Protein AF-A0A2A5H5W9-F1 (afdb_monomer_lite)

Radius of gyration: 20.82 Å; chains: 1; bounding box: 69×33×61 Å

Structure (mmCIF, N/CA/C/O backbone):
data_AF-A0A2A5H5W9-F1
#
_entry.id   AF-A0A2A5H5W9-F1
#
loop_
_atom_site.group_PDB
_atom_site.id
_atom_site.type_symbol
_atom_site.label_atom_id
_atom_site.label_alt_id
_atom_site.label_comp_id
_atom_site.label_asym_id
_atom_site.label_entity_id
_atom_site.label_seq_id
_atom_site.pdbx_PDB_ins_code
_atom_site.Cartn_x
_atom_site.Cartn_y
_atom_site.Cartn_z
_atom_site.occupancy
_atom_site.B_iso_or_equiv
_atom_site.auth_seq_id
_atom_site.auth_comp_id
_atom_site.auth_asym_id
_atom_site.auth_atom_id
_atom_site.pdbx_PDB_model_num
ATOM 1 N N . MET A 1 1 ? -6.715 -6.681 35.065 1.00 59.81 1 MET A N 1
ATOM 2 C CA . MET A 1 1 ? -7.465 -7.363 33.981 1.00 59.81 1 MET A CA 1
ATOM 3 C C . MET A 1 1 ? -7.696 -6.499 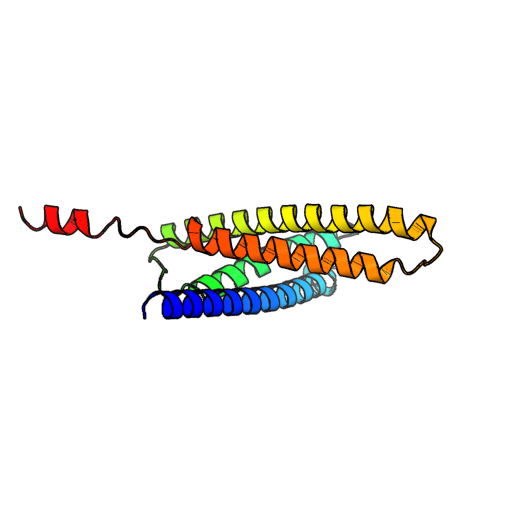32.727 1.00 59.81 1 MET A C 1
ATOM 5 O O . MET A 1 1 ? -7.855 -7.069 31.656 1.00 59.81 1 MET A O 1
ATOM 9 N N . ASN A 1 2 ? -7.649 -5.156 32.804 1.00 70.38 2 ASN A N 1
ATOM 10 C CA . ASN A 1 2 ? -7.947 -4.275 31.655 1.00 70.38 2 ASN A CA 1
ATOM 11 C C . ASN A 1 2 ? -6.811 -4.129 30.621 1.00 70.38 2 ASN A C 1
ATOM 13 O O . ASN A 1 2 ? -7.087 -4.094 29.428 1.00 70.38 2 ASN A O 1
ATOM 17 N N . ILE A 1 3 ? -5.538 -4.125 31.037 1.00 70.06 3 ILE A N 1
ATOM 18 C CA . ILE A 1 3 ? -4.398 -3.882 30.125 1.00 70.06 3 ILE A CA 1
ATOM 19 C C . ILE A 1 3 ? -4.213 -5.017 29.100 1.00 70.06 3 ILE A C 1
ATOM 21 O O . ILE A 1 3 ? -4.008 -4.760 27.919 1.00 70.06 3 ILE A O 1
ATOM 25 N N . ILE A 1 4 ? -4.352 -6.279 29.524 1.00 68.69 4 ILE A N 1
ATOM 26 C CA . ILE A 1 4 ? -4.174 -7.452 28.646 1.00 68.69 4 ILE A CA 1
ATOM 27 C C . ILE A 1 4 ? -5.226 -7.475 27.525 1.00 68.69 4 ILE A C 1
ATOM 29 O O . ILE A 1 4 ? -4.897 -7.772 26.379 1.00 68.69 4 ILE A O 1
ATOM 33 N N . ARG A 1 5 ? -6.478 -7.112 27.836 1.00 71.25 5 ARG A N 1
ATOM 34 C CA . ARG A 1 5 ? -7.571 -7.047 26.851 1.00 71.25 5 ARG A CA 1
ATOM 35 C C . ARG A 1 5 ? -7.351 -5.941 25.820 1.00 71.25 5 ARG A C 1
ATOM 37 O O . ARG A 1 5 ? -7.582 -6.170 24.638 1.00 71.25 5 ARG A O 1
ATOM 44 N N . ILE A 1 6 ? -6.853 -4.782 26.257 1.00 71.00 6 ILE A N 1
ATOM 45 C CA . ILE A 1 6 ? -6.507 -3.670 25.361 1.00 71.00 6 ILE A CA 1
ATOM 46 C C . ILE A 1 6 ? -5.400 -4.106 24.394 1.00 71.00 6 ILE A C 1
ATOM 48 O O . ILE A 1 6 ? -5.572 -4.010 23.185 1.00 71.00 6 ILE A O 1
ATOM 52 N N . ILE A 1 7 ? -4.308 -4.686 24.903 1.00 72.00 7 ILE A N 1
ATOM 53 C CA . ILE A 1 7 ? -3.191 -5.152 24.065 1.00 72.00 7 ILE A CA 1
ATOM 54 C C . ILE A 1 7 ? -3.640 -6.232 23.065 1.00 72.00 7 ILE A C 1
ATOM 56 O O . ILE A 1 7 ? -3.201 -6.220 21.916 1.00 72.00 7 ILE A O 1
ATOM 60 N N . ALA A 1 8 ? -4.504 -7.164 23.476 1.00 70.38 8 ALA A N 1
ATOM 61 C CA . ALA A 1 8 ? -5.026 -8.204 22.589 1.00 70.38 8 ALA A CA 1
ATOM 62 C C . ALA A 1 8 ? -5.870 -7.621 21.439 1.00 70.38 8 ALA A C 1
ATOM 64 O O . ALA A 1 8 ? -5.661 -7.997 20.287 1.00 70.38 8 ALA A O 1
ATOM 65 N N . SER A 1 9 ? -6.746 -6.655 21.739 1.00 80.19 9 SER A N 1
ATOM 66 C CA . SER A 1 9 ? -7.542 -5.931 20.736 1.00 80.19 9 SER A CA 1
ATOM 67 C C . SER A 1 9 ? -6.657 -5.198 19.722 1.00 80.19 9 SER A C 1
ATOM 69 O O . SER A 1 9 ? -6.893 -5.269 18.516 1.00 80.19 9 SER A O 1
ATOM 71 N N . GLU A 1 10 ? -5.602 -4.525 20.183 1.00 85.25 10 GLU A N 1
ATOM 72 C CA . GLU A 1 10 ? -4.705 -3.783 19.288 1.00 85.25 10 GLU A CA 1
ATOM 73 C C . GLU A 1 10 ? -3.890 -4.699 18.369 1.00 85.25 10 GLU A C 1
ATOM 75 O O . GLU A 1 10 ? -3.743 -4.419 17.176 1.00 85.25 10 GLU A O 1
ATOM 80 N N . LYS A 1 11 ? -3.424 -5.842 18.886 1.00 88.94 11 LYS A N 1
ATOM 81 C CA . LYS A 1 11 ? -2.752 -6.867 18.072 1.00 88.94 11 LYS A CA 1
ATOM 82 C C . LYS A 1 11 ? -3.671 -7.425 16.989 1.00 88.94 11 LYS A C 1
ATOM 84 O O . LYS A 1 11 ? -3.241 -7.583 15.850 1.00 88.94 11 LYS A O 1
ATOM 89 N N . GLU A 1 12 ? -4.930 -7.698 17.321 1.00 91.38 12 GLU A N 1
ATOM 90 C CA . GLU A 1 12 ? -5.911 -8.189 16.352 1.00 91.38 12 GLU A CA 1
ATOM 91 C C . GLU A 1 12 ? -6.133 -7.181 15.214 1.00 91.38 12 GLU A C 1
ATOM 93 O O . GLU A 1 12 ? -6.132 -7.555 14.040 1.00 91.38 12 GLU A O 1
ATOM 98 N N . ARG A 1 13 ? -6.252 -5.888 15.539 1.00 91.88 13 ARG A N 1
ATOM 99 C CA . ARG A 1 13 ? -6.395 -4.823 14.532 1.00 91.88 13 ARG A CA 1
ATOM 100 C C . ARG A 1 13 ? -5.163 -4.690 13.654 1.00 91.88 13 ARG A C 1
ATOM 102 O O . ARG A 1 13 ? -5.309 -4.507 12.449 1.00 91.88 13 ARG A O 1
ATOM 109 N N . PHE A 1 14 ? -3.969 -4.812 14.229 1.00 92.69 14 PHE A N 1
ATOM 110 C CA . PHE A 1 14 ? -2.734 -4.816 13.453 1.00 92.69 14 PHE A CA 1
ATOM 111 C C . PHE A 1 14 ? -2.689 -5.991 12.466 1.00 92.69 14 PHE A C 1
ATOM 113 O O . PHE A 1 14 ? -2.367 -5.794 11.297 1.00 92.69 14 PHE A O 1
ATOM 120 N N . LEU A 1 15 ? -3.073 -7.197 12.897 1.00 94.69 15 LEU A N 1
ATOM 121 C CA . LEU A 1 15 ? -3.113 -8.373 12.021 1.00 94.69 15 LEU A CA 1
ATOM 122 C C . LEU A 1 15 ? -4.153 -8.232 10.903 1.00 94.69 15 LEU A C 1
ATOM 124 O O . LEU A 1 15 ? -3.850 -8.547 9.753 1.00 94.69 15 LEU A O 1
ATOM 128 N N . LYS A 1 16 ? -5.348 -7.708 11.205 1.00 94.62 16 LYS A N 1
ATOM 129 C CA . LYS A 1 16 ? -6.367 -7.388 10.190 1.00 94.62 16 LYS A CA 1
ATOM 130 C C . LYS A 1 16 ? -5.852 -6.354 9.193 1.00 94.62 16 LYS A C 1
ATOM 132 O O . LYS A 1 16 ? -5.953 -6.564 7.988 1.00 94.62 16 LYS A O 1
ATOM 137 N N . PHE A 1 17 ? -5.232 -5.282 9.684 1.00 94.88 17 PHE A N 1
ATOM 138 C CA . PHE A 1 17 ? -4.624 -4.254 8.844 1.00 94.88 17 PHE A CA 1
ATOM 139 C C . PHE A 1 17 ? -3.539 -4.828 7.926 1.00 94.88 17 PHE A C 1
ATOM 141 O O . PHE A 1 17 ? -3.533 -4.532 6.733 1.00 94.88 17 PHE A O 1
ATOM 148 N N . ALA A 1 18 ? -2.659 -5.682 8.453 1.00 94.38 18 ALA A N 1
ATOM 149 C CA . ALA A 1 18 ? -1.617 -6.343 7.674 1.00 94.38 18 ALA A CA 1
ATOM 150 C C . ALA A 1 18 ? -2.201 -7.289 6.611 1.00 94.38 18 ALA A C 1
ATOM 152 O O . ALA A 1 18 ? -1.750 -7.270 5.466 1.00 94.38 18 ALA A O 1
ATOM 153 N N . ALA A 1 19 ? -3.234 -8.067 6.952 1.00 96.56 19 ALA A N 1
ATOM 154 C CA . ALA A 1 19 ? -3.927 -8.946 6.011 1.00 96.56 19 ALA A CA 1
ATOM 155 C C . ALA A 1 19 ? -4.605 -8.157 4.878 1.00 96.56 19 ALA A C 1
ATOM 157 O O . ALA A 1 19 ? -4.459 -8.499 3.703 1.00 96.56 19 ALA A O 1
ATOM 158 N N . VAL A 1 20 ? -5.288 -7.059 5.216 1.00 96.88 20 VAL A N 1
ATOM 159 C CA . VAL A 1 20 ? -5.863 -6.137 4.229 1.00 96.88 20 VAL A CA 1
ATOM 160 C C . VAL A 1 20 ? -4.758 -5.534 3.362 1.00 96.88 20 VAL A C 1
ATOM 162 O O . VAL A 1 20 ? -4.868 -5.571 2.141 1.00 96.88 20 VAL A O 1
ATOM 165 N N . GLY A 1 21 ? -3.656 -5.074 3.959 1.00 94.44 21 GLY A N 1
ATOM 166 C CA . GLY A 1 21 ? -2.492 -4.561 3.234 1.00 94.44 21 GLY A CA 1
ATOM 167 C C . GLY A 1 21 ? -1.936 -5.560 2.216 1.00 94.44 21 GLY A C 1
ATOM 168 O O . GLY A 1 21 ? -1.755 -5.200 1.054 1.00 94.44 21 GLY A O 1
ATOM 169 N N . ALA A 1 22 ? -1.757 -6.822 2.616 1.00 94.44 22 ALA A N 1
ATOM 170 C CA . ALA A 1 22 ? -1.309 -7.896 1.729 1.00 94.44 22 ALA A CA 1
ATOM 171 C C . ALA A 1 22 ? -2.291 -8.142 0.570 1.00 94.44 22 ALA A C 1
ATOM 173 O O . ALA A 1 22 ? -1.867 -8.282 -0.579 1.00 94.44 22 ALA A O 1
ATOM 174 N N . SER A 1 23 ? -3.601 -8.124 0.843 1.00 96.75 23 SER A N 1
ATOM 175 C CA . SER A 1 23 ? -4.624 -8.215 -0.209 1.00 96.75 23 SER A CA 1
ATOM 176 C C . SER A 1 23 ? -4.549 -7.034 -1.184 1.00 96.75 23 SER A C 1
ATOM 178 O O . SER A 1 23 ? -4.621 -7.220 -2.399 1.00 96.75 23 SER A O 1
ATOM 180 N N . GLY A 1 24 ? -4.297 -5.828 -0.671 1.00 95.62 24 GLY A N 1
ATOM 181 C CA . GLY A 1 24 ? -4.082 -4.634 -1.475 1.00 95.62 24 GLY A CA 1
ATOM 182 C C . GLY A 1 24 ? -2.860 -4.752 -2.375 1.00 95.62 24 GLY A C 1
ATOM 183 O O . GLY A 1 24 ? -2.938 -4.370 -3.542 1.00 95.62 24 GLY A O 1
ATOM 184 N N . THR A 1 25 ? -1.753 -5.313 -1.884 1.00 94.38 25 THR A N 1
ATOM 185 C CA . THR A 1 25 ? -0.563 -5.582 -2.705 1.00 94.38 25 THR A CA 1
ATOM 186 C C . THR A 1 25 ? -0.875 -6.556 -3.840 1.00 94.38 25 THR A C 1
ATOM 188 O O . THR A 1 25 ? -0.466 -6.307 -4.972 1.00 94.38 25 THR A O 1
ATOM 191 N N . ALA A 1 26 ? -1.647 -7.616 -3.584 1.00 96.75 26 ALA A N 1
ATOM 192 C CA . ALA A 1 26 ? -2.073 -8.543 -4.633 1.00 96.75 26 ALA A CA 1
ATOM 193 C C . ALA A 1 26 ? -2.940 -7.847 -5.700 1.00 96.75 26 ALA A C 1
ATOM 195 O O . ALA A 1 26 ? -2.690 -8.008 -6.895 1.00 96.75 26 ALA A O 1
ATOM 196 N N . ILE A 1 27 ? -3.901 -7.014 -5.279 1.00 97.62 27 ILE A N 1
ATOM 197 C CA . ILE A 1 27 ? -4.720 -6.190 -6.186 1.00 97.62 27 ILE A CA 1
ATOM 198 C C . ILE A 1 27 ? -3.837 -5.240 -7.002 1.00 97.62 27 ILE A C 1
ATOM 200 O O . ILE A 1 27 ? -4.027 -5.112 -8.208 1.00 97.62 27 ILE A O 1
ATOM 204 N N . ASN A 1 28 ? -2.854 -4.598 -6.366 1.00 97.56 28 ASN A N 1
ATOM 205 C CA . ASN A 1 28 ? -1.931 -3.690 -7.037 1.00 97.56 28 ASN A CA 1
ATOM 206 C C . ASN A 1 28 ? -1.163 -4.412 -8.154 1.00 97.56 28 ASN A C 1
ATOM 208 O O . ASN A 1 28 ? -1.220 -3.986 -9.303 1.00 97.56 28 ASN A O 1
ATOM 212 N N . VAL A 1 29 ? -0.527 -5.547 -7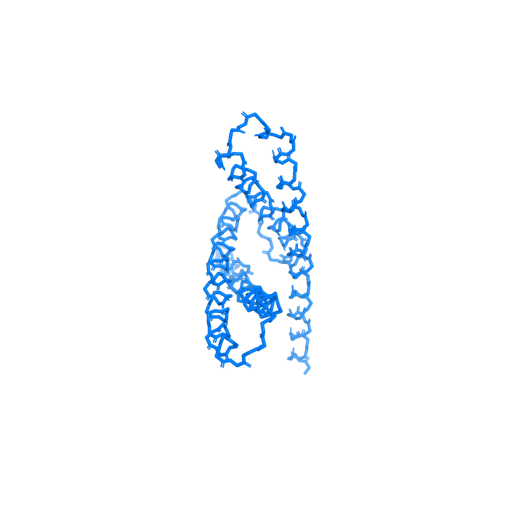.845 1.00 97.38 29 VAL A N 1
ATOM 213 C CA . VAL A 1 29 ? 0.220 -6.345 -8.832 1.00 97.38 29 VAL A CA 1
ATOM 214 C C . VAL A 1 29 ? -0.684 -6.798 -9.980 1.00 97.38 29 VAL A C 1
ATOM 216 O O . VAL A 1 29 ? -0.310 -6.661 -11.146 1.00 97.38 29 VAL A O 1
ATOM 219 N N . ALA A 1 30 ? -1.891 -7.279 -9.672 1.00 97.75 30 ALA A N 1
ATOM 220 C CA . ALA A 1 30 ? -2.855 -7.702 -10.684 1.00 97.75 30 ALA A CA 1
ATOM 221 C C . ALA A 1 30 ? -3.271 -6.547 -11.611 1.00 97.75 30 ALA A C 1
ATOM 223 O O . ALA A 1 30 ? -3.366 -6.731 -12.823 1.00 97.75 30 ALA A O 1
ATOM 224 N N . LEU A 1 31 ? -3.479 -5.347 -11.065 1.00 98.12 31 LEU A N 1
ATOM 225 C CA . LEU A 1 31 ? -3.860 -4.169 -11.846 1.00 98.12 31 LEU A CA 1
ATOM 226 C C . LEU A 1 31 ? -2.705 -3.580 -12.649 1.00 98.12 31 LEU A C 1
ATOM 228 O O . LEU A 1 31 ? -2.947 -3.091 -13.748 1.00 98.12 31 LEU A O 1
ATOM 232 N N . VAL A 1 32 ? -1.466 -3.657 -12.159 1.00 97.94 32 VAL A N 1
ATOM 233 C CA . VAL A 1 32 ? -0.288 -3.303 -12.966 1.00 97.94 32 VAL A CA 1
ATOM 234 C C . VAL A 1 32 ? -0.192 -4.237 -14.168 1.00 97.94 32 VAL A C 1
ATOM 236 O O . VAL A 1 32 ? -0.021 -3.772 -15.295 1.00 97.94 32 VAL A O 1
ATOM 239 N N . TRP A 1 33 ? -0.348 -5.546 -13.948 1.00 97.38 33 TRP A N 1
ATOM 240 C CA . TRP A 1 33 ? -0.357 -6.524 -15.033 1.00 97.38 33 TRP A CA 1
ATOM 241 C C . TRP A 1 33 ? -1.489 -6.247 -16.028 1.00 97.38 33 TRP A C 1
ATOM 243 O O . TRP A 1 33 ? -1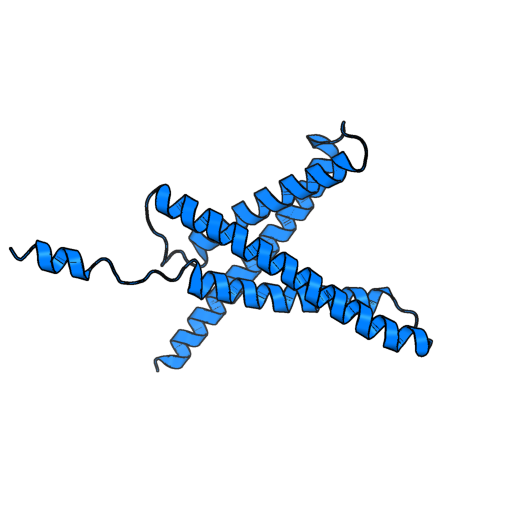.235 -6.150 -17.225 1.00 97.38 33 TRP A O 1
ATOM 253 N N . LEU A 1 34 ? -2.716 -6.039 -15.542 1.00 97.31 34 LEU A N 1
ATOM 254 C CA . LEU A 1 34 ? -3.881 -5.749 -16.381 1.00 97.31 34 LEU A CA 1
ATOM 255 C C . LEU A 1 34 ? -3.731 -4.427 -17.150 1.00 97.31 34 LEU A C 1
ATOM 257 O O . LEU A 1 34 ? -4.121 -4.330 -18.315 1.00 97.31 34 LEU A O 1
ATOM 261 N N . GLY A 1 35 ? -3.157 -3.415 -16.502 1.00 96.81 35 GLY A N 1
ATOM 262 C CA . GLY A 1 35 ? -2.849 -2.120 -17.089 1.00 96.81 35 GLY A CA 1
ATOM 263 C C . GLY A 1 35 ? -1.900 -2.257 -18.271 1.00 96.81 35 GLY A C 1
ATOM 264 O O . GLY A 1 35 ? -2.235 -1.841 -19.379 1.00 96.81 35 GLY A O 1
ATOM 265 N N . ASN A 1 36 ? -0.764 -2.920 -18.057 1.00 95.69 36 ASN A N 1
ATOM 266 C CA . ASN A 1 36 ? 0.247 -3.105 -19.091 1.00 95.69 36 ASN A CA 1
ATOM 267 C C . ASN A 1 36 ? -0.247 -4.027 -20.210 1.00 95.69 36 ASN A C 1
ATOM 269 O O . ASN A 1 36 ? -0.077 -3.708 -21.384 1.00 95.69 36 ASN A O 1
ATOM 273 N N . ALA A 1 37 ? -0.885 -5.145 -19.865 1.00 94.56 37 ALA A N 1
ATOM 274 C CA . ALA A 1 37 ? -1.303 -6.143 -20.842 1.00 94.56 37 ALA A CA 1
ATOM 275 C C . ALA A 1 37 ? -2.515 -5.699 -21.672 1.00 94.56 37 ALA A C 1
ATOM 277 O O . ALA A 1 37 ? -2.616 -6.064 -22.841 1.00 94.56 37 ALA A O 1
ATOM 278 N N . ILE A 1 38 ? -3.446 -4.943 -21.078 1.00 95.50 38 ILE A N 1
ATOM 279 C CA . ILE A 1 38 ? -4.757 -4.692 -21.689 1.00 95.50 38 ILE A CA 1
ATOM 280 C C . ILE A 1 38 ? -5.080 -3.200 -21.729 1.00 95.50 38 ILE A C 1
ATOM 282 O O . ILE A 1 38 ? -5.141 -2.627 -22.818 1.00 95.50 38 ILE A O 1
ATOM 286 N N . LEU A 1 39 ? -5.277 -2.562 -20.571 1.00 94.56 39 LEU A N 1
ATOM 287 C CA . LEU A 1 39 ? -5.932 -1.244 -20.487 1.00 94.56 39 LEU A CA 1
ATOM 288 C C . LEU A 1 39 ? -5.130 -0.124 -21.157 1.00 94.56 39 LEU A C 1
ATOM 290 O O . LEU A 1 39 ? -5.703 0.756 -21.795 1.00 94.56 39 LEU A O 1
ATOM 294 N N . PHE A 1 40 ? -3.808 -0.174 -21.021 1.00 95.88 40 PHE A N 1
ATOM 295 C CA . PHE A 1 40 ? -2.880 0.848 -21.493 1.00 95.88 40 PHE A CA 1
ATOM 296 C C . PHE A 1 40 ? -1.896 0.311 -22.533 1.00 95.88 40 PHE A C 1
ATOM 298 O O . PHE A 1 40 ? -0.942 0.996 -22.875 1.00 95.88 40 PHE A O 1
ATOM 305 N N . SER A 1 41 ? -2.161 -0.874 -23.090 1.00 92.56 41 SER A N 1
ATOM 306 C CA . SER A 1 41 ? -1.330 -1.549 -24.104 1.00 92.56 41 SER A CA 1
ATOM 307 C C . SER A 1 41 ? -1.048 -0.721 -25.366 1.00 92.56 41 SER A C 1
ATOM 309 O O . SER A 1 41 ? -0.116 -1.012 -26.107 1.00 92.56 41 SER A O 1
ATOM 311 N N . ARG A 1 42 ? -1.864 0.308 -25.628 1.00 94.88 42 ARG A N 1
ATOM 312 C CA . ARG A 1 42 ? -1.708 1.232 -26.762 1.00 94.88 42 ARG A CA 1
ATOM 313 C C . ARG A 1 42 ? -0.851 2.457 -26.444 1.00 94.88 42 ARG A C 1
ATOM 315 O O . ARG A 1 42 ? -0.546 3.223 -27.355 1.00 94.88 42 ARG A O 1
ATOM 322 N N . LEU A 1 43 ? -0.525 2.686 -25.175 1.00 93.69 43 LEU A N 1
ATOM 323 C CA . LEU A 1 43 ? 0.412 3.733 -24.785 1.00 93.69 43 LEU A CA 1
ATOM 324 C C . LEU A 1 43 ? 1.839 3.236 -25.044 1.00 93.69 43 LEU A C 1
ATOM 326 O O . LEU A 1 43 ? 2.123 2.055 -24.893 1.00 93.69 43 LEU A O 1
ATOM 330 N N . GLY A 1 44 ? 2.738 4.140 -25.432 1.00 92.31 44 GLY A N 1
ATOM 331 C CA . GLY A 1 44 ? 4.169 3.845 -25.464 1.00 92.31 44 GLY A CA 1
ATOM 332 C C . GLY A 1 44 ? 4.791 3.916 -24.067 1.00 92.31 44 GLY A C 1
ATOM 333 O O . GLY A 1 44 ? 4.247 4.545 -23.154 1.00 92.31 44 GLY A O 1
ATOM 334 N N . GLU A 1 45 ? 5.965 3.312 -23.905 1.00 93.69 45 GLU A N 1
ATOM 335 C CA . GLU A 1 45 ? 6.791 3.499 -22.711 1.00 93.69 45 GLU A CA 1
ATOM 336 C C . GLU A 1 45 ? 7.389 4.922 -22.676 1.00 93.69 45 GLU A C 1
ATOM 338 O O . GLU A 1 45 ? 7.779 5.441 -23.726 1.00 93.69 45 GLU A O 1
ATOM 343 N N . PRO A 1 46 ? 7.472 5.585 -21.501 1.00 93.19 46 PRO A N 1
ATOM 344 C CA . PRO A 1 46 ? 7.163 5.085 -20.153 1.00 93.19 46 PRO A CA 1
ATOM 345 C C . PRO A 1 46 ? 5.697 5.265 -19.707 1.00 93.19 46 PRO A C 1
ATOM 347 O O . PRO A 1 46 ? 5.327 4.882 -18.594 1.00 93.19 46 PRO A O 1
ATOM 350 N N . SER A 1 47 ? 4.857 5.894 -20.533 1.00 95.88 47 SER A N 1
ATOM 351 C CA . SER A 1 47 ? 3.496 6.297 -20.156 1.00 95.88 47 SER A CA 1
ATOM 352 C C . SER A 1 47 ? 2.579 5.112 -19.852 1.00 95.88 47 SER A C 1
ATOM 354 O O . SER A 1 47 ? 1.768 5.200 -18.932 1.00 95.88 47 SER A O 1
ATOM 356 N N . GLN A 1 48 ? 2.728 4.000 -20.578 1.00 94.94 48 GLN A N 1
ATOM 357 C CA . GLN A 1 48 ? 2.010 2.746 -20.325 1.00 94.94 48 GLN A CA 1
ATOM 358 C C . GLN A 1 48 ? 2.230 2.241 -18.895 1.00 94.94 48 GLN A C 1
ATOM 360 O O . GLN A 1 48 ? 1.273 2.078 -18.127 1.00 94.94 48 GLN A O 1
ATOM 365 N N . THR A 1 49 ? 3.492 2.042 -18.517 1.00 95.00 49 THR A N 1
ATOM 366 C CA . THR A 1 49 ? 3.859 1.571 -17.182 1.00 95.00 49 THR A CA 1
ATOM 367 C C . THR A 1 49 ? 3.410 2.556 -16.099 1.00 95.00 49 THR A C 1
ATOM 369 O O . THR A 1 49 ? 2.803 2.150 -15.105 1.00 95.00 49 THR A O 1
ATOM 372 N N . GLN A 1 50 ? 3.623 3.861 -16.294 1.00 97.25 50 GLN A N 1
ATOM 373 C CA . GLN A 1 50 ? 3.211 4.888 -15.328 1.00 97.25 50 GLN A CA 1
ATOM 374 C C . GLN A 1 50 ? 1.693 4.913 -15.100 1.00 97.25 50 GLN A C 1
ATOM 376 O O . GLN A 1 50 ? 1.250 4.951 -13.950 1.00 97.25 50 GLN A O 1
ATOM 381 N N . ALA A 1 51 ? 0.895 4.842 -16.169 1.00 96.88 51 ALA A N 1
ATOM 382 C CA . ALA A 1 51 ? -0.564 4.797 -16.076 1.00 96.88 51 ALA A CA 1
ATOM 383 C C . ALA A 1 51 ? -1.047 3.532 -15.348 1.00 96.88 51 ALA A C 1
ATOM 385 O O . ALA A 1 51 ? -1.927 3.608 -14.485 1.00 96.88 51 ALA A O 1
ATOM 386 N N . SER A 1 52 ? -0.423 2.385 -15.634 1.00 97.00 52 SER A N 1
ATOM 387 C CA . SER A 1 52 ? -0.722 1.106 -14.979 1.00 97.00 52 SER A CA 1
ATOM 388 C C . SER A 1 52 ? -0.462 1.160 -13.473 1.00 97.00 52 SER A C 1
ATOM 390 O O . SER A 1 52 ? -1.332 0.788 -12.683 1.00 97.00 52 SER A O 1
ATOM 392 N N . TYR A 1 53 ? 0.695 1.686 -13.056 1.00 97.44 53 TYR A N 1
ATOM 393 C CA . TYR A 1 53 ? 1.011 1.871 -11.638 1.00 97.44 53 TYR A CA 1
ATOM 394 C C . TYR A 1 53 ? 0.085 2.881 -10.958 1.00 97.44 53 TYR A C 1
ATOM 396 O O . TYR A 1 53 ? -0.381 2.615 -9.851 1.00 97.44 53 TYR A O 1
ATOM 404 N N . ALA A 1 54 ? -0.220 4.010 -11.603 1.00 97.25 54 ALA A N 1
ATOM 405 C CA . ALA A 1 54 ? -1.115 5.019 -11.039 1.00 97.25 54 ALA A CA 1
ATOM 406 C C . ALA A 1 54 ? -2.509 4.437 -10.756 1.00 97.25 54 ALA A C 1
ATOM 408 O O . ALA A 1 54 ? -3.017 4.565 -9.639 1.00 97.25 54 ALA A O 1
ATOM 409 N N . LEU A 1 55 ? -3.092 3.728 -11.730 1.00 97.62 55 LEU A N 1
ATOM 410 C CA . LEU A 1 55 ? -4.379 3.052 -11.563 1.00 97.62 55 LEU A CA 1
ATOM 411 C C . LEU A 1 55 ? -4.320 2.011 -10.439 1.00 97.62 55 LEU A C 1
ATOM 413 O O . LEU A 1 55 ? -5.177 2.000 -9.553 1.00 97.62 55 LEU A O 1
ATOM 417 N N . ALA A 1 56 ? -3.294 1.160 -10.449 1.00 97.75 56 ALA A N 1
ATOM 418 C CA . ALA A 1 56 ? -3.123 0.105 -9.460 1.00 97.75 56 ALA A CA 1
ATOM 419 C C . ALA A 1 56 ? -2.983 0.644 -8.029 1.00 97.75 56 ALA A C 1
ATOM 421 O O . ALA A 1 56 ? -3.565 0.083 -7.099 1.00 97.75 56 ALA A O 1
ATOM 422 N N . ILE A 1 57 ? -2.234 1.735 -7.836 1.00 96.44 57 ILE A N 1
ATOM 423 C CA . ILE A 1 57 ? -2.051 2.382 -6.529 1.00 96.44 57 ILE A CA 1
ATOM 424 C C . ILE A 1 57 ? -3.376 2.960 -6.031 1.00 96.44 57 ILE A C 1
ATOM 426 O O . ILE A 1 57 ? -3.761 2.691 -4.894 1.00 96.44 57 ILE A O 1
ATOM 430 N N . ILE A 1 58 ? -4.096 3.702 -6.877 1.00 97.50 58 ILE A N 1
ATOM 431 C CA . ILE A 1 58 ? -5.377 4.320 -6.506 1.00 97.50 58 ILE A CA 1
ATOM 432 C C . ILE A 1 58 ? -6.383 3.243 -6.092 1.00 97.50 58 ILE A C 1
ATOM 434 O O . ILE A 1 58 ? -6.933 3.285 -4.991 1.00 97.50 58 ILE A O 1
ATOM 438 N N . VAL A 1 59 ? -6.586 2.233 -6.939 1.00 97.94 59 VAL A N 1
ATOM 439 C CA . VAL A 1 59 ? -7.583 1.187 -6.677 1.00 97.94 59 VAL A CA 1
ATOM 440 C C . VAL A 1 59 ? -7.197 0.331 -5.468 1.00 97.94 59 VAL A C 1
ATOM 442 O O . VAL A 1 59 ? -8.067 0.003 -4.666 1.00 97.94 59 VAL A O 1
ATOM 445 N N . SER A 1 60 ? -5.912 0.020 -5.283 1.00 97.62 60 SER A N 1
ATOM 446 C CA . SER A 1 60 ? -5.435 -0.746 -4.124 1.00 97.62 60 SER A CA 1
ATOM 447 C C . SER A 1 60 ? -5.598 0.014 -2.800 1.00 97.62 60 SER A C 1
ATOM 449 O O . SER A 1 60 ? -6.072 -0.547 -1.808 1.00 97.62 60 SER A O 1
ATOM 451 N N . ILE A 1 61 ? -5.271 1.312 -2.758 1.00 96.88 61 ILE A N 1
ATOM 452 C CA . ILE A 1 61 ? -5.494 2.125 -1.551 1.00 96.88 61 ILE A CA 1
ATOM 453 C C . ILE A 1 61 ? -6.994 2.224 -1.258 1.00 96.88 61 ILE A C 1
ATOM 455 O O . ILE A 1 61 ? -7.399 2.089 -0.100 1.00 96.88 61 ILE A O 1
ATOM 459 N N . PHE A 1 62 ? -7.823 2.397 -2.291 1.00 97.88 62 PHE A N 1
ATOM 460 C CA . PHE A 1 62 ? -9.274 2.407 -2.144 1.00 97.88 62 PHE A CA 1
ATOM 461 C C . PHE A 1 62 ? -9.809 1.080 -1.588 1.00 97.88 62 PHE A C 1
ATOM 463 O O . PHE A 1 62 ? -10.547 1.095 -0.602 1.00 97.88 62 PHE A O 1
ATOM 470 N N . SER A 1 63 ? -9.413 -0.068 -2.148 1.00 97.44 63 SER A N 1
ATOM 471 C CA . SER A 1 63 ? -9.849 -1.381 -1.652 1.00 97.44 63 SER A CA 1
ATOM 472 C C . SER A 1 63 ? -9.419 -1.602 -0.203 1.00 97.44 63 SER A C 1
ATOM 474 O O . SER A 1 63 ? -10.218 -2.048 0.622 1.00 97.44 63 SER A O 1
ATOM 476 N N . ASN A 1 64 ? -8.190 -1.201 0.137 1.00 96.75 64 ASN A N 1
ATOM 477 C CA . ASN A 1 64 ? -7.686 -1.279 1.502 1.00 96.75 64 ASN A CA 1
ATOM 478 C C . ASN A 1 64 ? -8.497 -0.411 2.460 1.00 96.75 64 ASN A C 1
ATOM 480 O O . ASN A 1 64 ? -8.799 -0.855 3.564 1.00 96.75 64 ASN A O 1
ATOM 484 N N . TYR A 1 65 ? -8.874 0.802 2.054 1.00 96.31 65 TYR A N 1
ATOM 485 C CA . TYR A 1 65 ? -9.733 1.663 2.861 1.00 96.31 65 TYR A CA 1
ATOM 486 C C . TYR A 1 65 ? -11.096 1.019 3.124 1.00 96.31 65 TYR A C 1
ATOM 488 O O . TYR A 1 65 ? -11.542 0.995 4.270 1.00 96.31 65 TYR A O 1
ATOM 496 N N . ILE A 1 66 ? -11.742 0.468 2.091 1.00 95.81 66 ILE A N 1
ATOM 497 C CA . ILE A 1 66 ? -13.054 -0.174 2.228 1.00 95.81 66 ILE A CA 1
ATOM 498 C C . ILE A 1 66 ? -12.977 -1.345 3.209 1.00 95.81 66 ILE A C 1
ATOM 500 O O . ILE A 1 66 ? -13.740 -1.379 4.176 1.00 95.81 66 ILE A O 1
ATOM 504 N N . PHE A 1 67 ? -12.025 -2.261 3.024 1.00 95.94 67 PHE A N 1
ATOM 505 C CA . PHE A 1 67 ? -11.872 -3.404 3.924 1.00 95.94 67 PHE A CA 1
ATOM 506 C C . PHE A 1 67 ? -11.495 -2.977 5.340 1.00 95.94 67 PHE A C 1
ATOM 508 O O . PHE A 1 67 ? -12.082 -3.464 6.303 1.00 95.94 67 PHE A O 1
ATOM 515 N N . ASN A 1 68 ? -10.596 -2.008 5.500 1.00 95.06 68 ASN A N 1
ATOM 516 C CA . ASN A 1 68 ? -10.238 -1.517 6.824 1.00 95.06 68 ASN A CA 1
ATOM 517 C C . ASN A 1 68 ? -11.399 -0.798 7.527 1.00 95.06 68 ASN A C 1
ATOM 519 O O . ASN A 1 68 ? -11.599 -1.003 8.723 1.00 95.06 68 ASN A O 1
ATOM 523 N N . SER A 1 69 ? -12.201 -0.012 6.809 1.00 92.56 69 SER A N 1
ATOM 524 C CA . SER A 1 69 ? -13.379 0.652 7.374 1.00 92.56 69 SER A CA 1
ATOM 525 C C . SER A 1 69 ? -14.503 -0.331 7.714 1.00 92.56 69 SER A C 1
ATOM 527 O O . SER A 1 69 ? -15.254 -0.075 8.654 1.00 92.56 69 SER A O 1
ATOM 529 N N . MET A 1 70 ? -14.652 -1.421 6.957 1.00 92.69 70 MET A N 1
ATOM 530 C CA . MET A 1 70 ? -15.715 -2.412 7.160 1.00 92.69 70 MET A CA 1
ATOM 531 C C . MET A 1 70 ? -15.336 -3.546 8.115 1.00 92.69 70 MET A C 1
ATOM 533 O O . MET A 1 70 ? -16.235 -4.175 8.666 1.00 92.69 70 MET A O 1
ATOM 537 N N . TRP A 1 71 ? -14.043 -3.821 8.308 1.00 92.88 71 TRP A N 1
ATOM 538 C CA . TRP A 1 71 ? -13.569 -4.976 9.076 1.00 92.88 71 TRP A CA 1
ATOM 539 C C . TRP A 1 71 ? -12.617 -4.606 10.218 1.00 92.88 71 TRP A C 1
ATOM 541 O O . TRP A 1 71 ? -12.874 -4.977 11.363 1.00 92.88 71 TRP A O 1
ATOM 551 N N . THR A 1 72 ? -11.542 -3.861 9.946 1.00 91.88 72 THR A N 1
ATOM 552 C CA . THR A 1 72 ? -10.512 -3.520 10.952 1.00 91.88 72 THR A CA 1
ATOM 553 C C . THR A 1 72 ? -11.003 -2.503 11.985 1.00 91.88 72 THR A C 1
ATOM 555 O O . THR A 1 72 ? -10.711 -2.633 13.176 1.00 91.88 72 THR A O 1
ATOM 558 N N . TRP A 1 73 ? -11.760 -1.502 11.538 1.00 91.50 73 TRP A N 1
ATOM 559 C CA . TRP A 1 73 ? -12.329 -0.425 12.355 1.00 91.50 73 TRP A CA 1
ATOM 560 C C . TRP A 1 73 ? -13.841 -0.298 12.148 1.00 91.50 73 TRP A C 1
ATOM 562 O O . TRP A 1 73 ? -14.391 0.803 12.131 1.00 91.50 73 TRP A O 1
ATOM 572 N N . SER A 1 74 ? -14.519 -1.436 11.988 1.00 88.12 74 SER A N 1
ATOM 573 C CA . SER A 1 74 ? -15.974 -1.511 11.802 1.00 88.12 74 SER A CA 1
ATOM 574 C C . SER A 1 74 ? -16.757 -0.856 12.942 1.00 88.12 74 SER A C 1
ATOM 576 O O . SER A 1 74 ? -17.791 -0.235 12.711 1.00 88.12 74 SER A O 1
ATOM 578 N N . ASP A 1 75 ? -16.217 -0.927 14.157 1.00 85.50 75 ASP A N 1
ATOM 579 C CA . ASP A 1 75 ? -16.734 -0.305 15.374 1.00 85.50 75 ASP A CA 1
ATOM 580 C C . ASP A 1 75 ? -16.603 1.226 15.388 1.00 85.50 75 ASP A C 1
ATOM 582 O O . ASP A 1 75 ? -17.283 1.896 16.162 1.00 85.50 75 ASP A O 1
ATOM 586 N N . ARG A 1 76 ? -15.748 1.796 14.531 1.00 83.06 76 ARG A N 1
ATOM 587 C CA . ARG A 1 76 ? -15.440 3.236 14.480 1.00 83.06 76 ARG A CA 1
ATOM 588 C C . ARG A 1 76 ? -15.868 3.868 13.156 1.00 83.06 76 ARG A C 1
ATOM 590 O O . ARG A 1 76 ? -15.257 4.827 12.684 1.00 83.06 76 ARG A O 1
ATOM 597 N N . ARG A 1 77 ? -16.905 3.319 12.524 1.00 78.81 77 ARG A N 1
ATOM 598 C CA . ARG A 1 77 ? -17.429 3.811 11.248 1.00 78.81 77 ARG A CA 1
ATOM 599 C C . ARG A 1 77 ? -18.538 4.840 11.478 1.00 78.81 77 ARG A C 1
ATOM 601 O O . ARG A 1 77 ? -19.584 4.529 12.036 1.00 78.81 77 ARG A O 1
ATOM 608 N N . GLY A 1 78 ? -18.325 6.062 11.002 1.00 77.44 78 GLY A N 1
ATOM 609 C CA . GLY A 1 78 ? -19.363 7.088 10.914 1.00 77.44 78 GLY A CA 1
ATOM 610 C C . GLY A 1 78 ? -20.267 6.908 9.691 1.00 77.44 78 GLY A C 1
ATOM 611 O O . GLY A 1 78 ? -19.929 6.206 8.736 1.00 77.44 78 GLY A O 1
ATOM 612 N N . GLN A 1 79 ? -21.428 7.563 9.718 1.00 80.62 79 GLN A N 1
ATOM 613 C CA . GLN A 1 79 ? -22.412 7.530 8.634 1.00 80.62 79 GLN A CA 1
ATOM 614 C C . GLN A 1 79 ? -22.334 8.794 7.762 1.00 80.62 79 GLN A C 1
ATOM 616 O O . GLN A 1 79 ? -21.974 9.874 8.231 1.00 80.62 79 GLN A O 1
ATOM 621 N N . GLY A 1 80 ? -22.701 8.657 6.485 1.00 88.88 80 GLY A N 1
ATOM 622 C CA . GLY A 1 80 ? -22.823 9.766 5.535 1.00 88.88 80 GLY A CA 1
ATOM 623 C C . GLY A 1 80 ? -21.616 9.985 4.613 1.00 88.88 80 GLY A C 1
ATOM 624 O O . GLY A 1 80 ? -20.476 9.624 4.914 1.00 88.88 80 GLY A O 1
ATOM 625 N N . LEU A 1 81 ? -21.881 10.621 3.465 1.00 88.25 81 LEU A N 1
ATOM 626 C CA . LEU A 1 81 ? -20.891 10.858 2.405 1.00 88.25 81 LEU A CA 1
ATOM 627 C C . LEU A 1 81 ? -19.731 11.746 2.867 1.00 88.25 81 LEU A C 1
ATOM 629 O O . LEU A 1 81 ? -18.577 11.458 2.561 1.00 88.25 81 LEU A O 1
ATOM 633 N N . LYS A 1 82 ? -20.011 12.797 3.648 1.00 88.06 82 LYS A N 1
ATOM 634 C CA . LYS A 1 82 ? -18.971 13.698 4.171 1.00 88.06 82 LYS A CA 1
ATOM 635 C C . LYS A 1 82 ? -17.958 12.945 5.038 1.00 88.06 82 LYS A C 1
ATOM 637 O O . LYS A 1 82 ? -16.758 13.112 4.844 1.00 88.06 82 LYS A O 1
ATOM 642 N N . PHE A 1 83 ? -18.436 12.093 5.950 1.00 87.50 83 PHE A N 1
ATOM 643 C CA . PHE A 1 83 ? -17.569 11.262 6.786 1.00 87.50 83 PHE A CA 1
ATOM 644 C C . PHE A 1 83 ? -16.722 10.325 5.919 1.00 87.50 83 PHE A C 1
ATOM 646 O O . PHE A 1 83 ? -15.503 10.277 6.084 1.00 87.50 83 PHE A O 1
ATOM 653 N N . PHE A 1 84 ? -17.354 9.650 4.953 1.00 90.06 84 PHE A N 1
ATOM 654 C CA . PHE A 1 84 ? -16.685 8.733 4.033 1.00 90.06 84 PHE A CA 1
ATOM 655 C C . PHE A 1 84 ? -15.548 9.405 3.255 1.00 90.06 84 PHE A C 1
ATOM 657 O O . PHE A 1 84 ? -14.424 8.912 3.291 1.00 90.06 84 PHE A O 1
ATOM 664 N N . PHE A 1 85 ? -15.806 10.538 2.594 1.00 92.19 85 PHE A N 1
ATOM 665 C CA . PHE A 1 85 ? -14.792 11.220 1.784 1.00 92.19 85 PHE A CA 1
ATOM 666 C C . PHE A 1 85 ? -13.665 11.823 2.626 1.00 92.19 85 PHE A C 1
ATOM 668 O O . PHE A 1 85 ? -12.507 11.761 2.218 1.00 92.19 85 PHE A O 1
ATOM 675 N N . GLN A 1 86 ? -13.965 12.356 3.814 1.00 91.25 86 GLN A N 1
ATOM 676 C CA . GLN A 1 86 ? -12.933 12.874 4.717 1.00 91.25 86 GLN A CA 1
ATOM 677 C C . GLN A 1 86 ? -11.965 11.775 5.171 1.00 91.25 86 GLN A C 1
ATOM 679 O O . GLN A 1 86 ? -10.753 11.981 5.147 1.00 91.25 86 GLN A O 1
ATOM 684 N N . HIS A 1 87 ? -12.482 10.607 5.558 1.00 91.88 87 HIS A N 1
ATOM 685 C CA . HIS A 1 87 ? -11.651 9.491 6.018 1.00 91.88 87 HIS A CA 1
ATOM 686 C C . HIS A 1 87 ? -10.938 8.794 4.863 1.00 91.88 87 HIS A C 1
ATOM 688 O O . HIS A 1 87 ? -9.795 8.374 5.029 1.00 91.88 87 HIS A O 1
ATOM 694 N N . LEU A 1 88 ? -11.559 8.745 3.680 1.00 93.88 88 LEU A N 1
ATOM 695 C CA . LEU A 1 88 ? -10.911 8.271 2.464 1.00 93.88 88 LEU A CA 1
ATOM 696 C C . LEU A 1 88 ? -9.710 9.153 2.102 1.00 93.88 88 LEU A C 1
ATOM 698 O O . LEU A 1 88 ? -8.620 8.634 1.878 1.00 93.88 88 LEU A O 1
ATOM 702 N N . LEU A 1 89 ? -9.876 10.481 2.094 1.00 94.81 89 LEU A N 1
ATOM 703 C CA . LEU A 1 89 ? -8.783 11.404 1.784 1.00 94.81 89 LEU A CA 1
ATOM 704 C C . LEU A 1 89 ? -7.656 11.308 2.818 1.00 94.81 89 LEU A C 1
ATOM 706 O O . LEU A 1 89 ? -6.493 11.187 2.440 1.00 94.81 89 LEU A O 1
ATOM 710 N N . LYS A 1 90 ? -7.989 11.285 4.115 1.00 93.00 90 LYS A N 1
ATOM 711 C CA . LYS A 1 90 ? -7.006 11.022 5.178 1.00 93.00 90 LYS A CA 1
ATOM 712 C C . LYS A 1 90 ? -6.275 9.703 4.941 1.00 93.00 90 LYS A C 1
ATOM 714 O O . LYS A 1 90 ? -5.059 9.668 5.063 1.00 93.00 90 LYS A O 1
ATOM 719 N N . TYR A 1 91 ? -6.991 8.645 4.562 1.00 94.38 91 TYR A N 1
ATOM 720 C CA . TYR A 1 91 ? -6.399 7.338 4.292 1.00 94.38 91 TYR A CA 1
ATOM 721 C C . TYR A 1 91 ? -5.430 7.369 3.100 1.00 94.38 91 TYR A C 1
ATOM 723 O O . TYR A 1 91 ? -4.355 6.776 3.165 1.00 94.38 91 TYR A O 1
ATOM 731 N N . TYR A 1 92 ? -5.749 8.093 2.025 1.00 96.50 92 TYR A N 1
ATOM 732 C CA . TYR A 1 92 ? -4.797 8.313 0.930 1.00 96.50 92 TYR A CA 1
ATOM 733 C C . TYR A 1 92 ? -3.546 9.059 1.397 1.00 96.50 92 TYR A C 1
ATOM 735 O O . TYR A 1 92 ? -2.436 8.654 1.057 1.00 96.50 92 TYR A O 1
ATOM 743 N N . LEU A 1 93 ? -3.711 10.108 2.206 1.00 95.12 93 LEU A N 1
ATOM 744 C CA . LEU A 1 93 ? -2.590 10.884 2.737 1.00 95.12 93 LEU A CA 1
ATOM 745 C C . LEU A 1 93 ? -1.684 10.038 3.639 1.00 95.12 93 LEU A C 1
ATOM 747 O O . LEU A 1 93 ? -0.466 10.079 3.484 1.00 95.12 93 LEU A O 1
ATOM 751 N N . THR A 1 94 ? -2.252 9.234 4.542 1.00 93.81 94 THR A N 1
ATOM 752 C CA . THR A 1 94 ? -1.460 8.357 5.419 1.00 93.81 94 THR A CA 1
ATOM 753 C C . THR A 1 94 ? -0.690 7.308 4.622 1.00 93.81 94 THR A C 1
ATOM 755 O O . THR A 1 94 ? 0.496 7.109 4.878 1.00 93.81 94 THR A O 1
ATOM 758 N N . ASN A 1 95 ? -1.304 6.708 3.596 1.00 94.69 95 ASN A N 1
ATOM 759 C CA . ASN A 1 95 ? -0.615 5.755 2.722 1.00 94.69 95 ASN A CA 1
ATOM 760 C C . ASN A 1 95 ? 0.464 6.417 1.854 1.00 94.69 95 ASN A C 1
ATOM 762 O O . ASN A 1 95 ? 1.522 5.822 1.662 1.00 94.69 95 ASN A O 1
ATOM 766 N N . ALA A 1 96 ? 0.249 7.644 1.373 1.00 94.12 96 ALA A N 1
ATOM 767 C CA . ALA A 1 96 ? 1.270 8.393 0.640 1.00 94.12 96 ALA A CA 1
ATOM 768 C C . ALA A 1 96 ? 2.485 8.714 1.530 1.00 94.12 96 ALA A C 1
ATOM 770 O O . ALA A 1 96 ? 3.628 8.507 1.119 1.00 94.12 96 ALA A O 1
ATOM 771 N N . LEU A 1 97 ? 2.246 9.145 2.774 1.00 94.06 97 LEU A N 1
ATOM 772 C CA . LEU A 1 97 ? 3.304 9.369 3.765 1.00 94.06 97 LEU A CA 1
ATOM 773 C C . LEU A 1 97 ? 4.056 8.075 4.091 1.00 94.06 97 LEU A C 1
ATOM 775 O O . LEU A 1 97 ? 5.285 8.071 4.138 1.00 94.06 97 LEU A O 1
ATOM 779 N N . ALA A 1 98 ? 3.332 6.970 4.269 1.00 93.62 98 ALA A N 1
ATOM 780 C CA . ALA A 1 98 ? 3.928 5.664 4.511 1.00 93.62 98 ALA A CA 1
ATOM 781 C C . ALA A 1 98 ? 4.792 5.200 3.332 1.00 93.62 98 ALA A C 1
ATOM 783 O O . ALA A 1 98 ? 5.895 4.713 3.552 1.00 93.62 98 ALA A O 1
ATOM 784 N N . ALA A 1 99 ? 4.345 5.399 2.090 1.00 92.69 99 ALA A N 1
ATOM 785 C CA . ALA A 1 99 ? 5.131 5.072 0.902 1.00 92.69 99 ALA A CA 1
ATOM 786 C C . ALA A 1 99 ? 6.424 5.905 0.822 1.00 92.69 99 ALA A C 1
ATOM 788 O O . ALA A 1 99 ? 7.494 5.359 0.546 1.00 92.69 99 ALA A O 1
ATOM 789 N N . GLY A 1 100 ? 6.355 7.206 1.129 1.00 94.00 100 GLY A N 1
ATOM 790 C CA . GLY A 1 100 ? 7.540 8.066 1.215 1.00 94.00 100 GLY A CA 1
ATOM 791 C C . GLY A 1 100 ? 8.518 7.611 2.302 1.00 94.00 100 GLY A C 1
ATOM 792 O O . GLY A 1 100 ? 9.724 7.528 2.068 1.00 94.00 100 GLY A O 1
ATOM 793 N N . LEU A 1 101 ? 7.999 7.236 3.473 1.00 93.81 101 LEU A N 1
ATOM 794 C CA . LEU A 1 101 ? 8.808 6.717 4.573 1.00 93.81 101 LEU A CA 1
ATOM 795 C C . LEU A 1 101 ? 9.429 5.354 4.245 1.00 93.81 101 LEU A C 1
ATOM 797 O O . LEU A 1 101 ? 10.604 5.132 4.527 1.00 93.81 101 LEU A O 1
ATOM 801 N N . GLN A 1 102 ? 8.671 4.462 3.609 1.00 94.00 102 GLN A N 1
ATOM 802 C CA . GLN A 1 102 ? 9.168 3.182 3.113 1.00 94.00 102 GLN A CA 1
ATOM 803 C C . GLN A 1 102 ? 10.342 3.403 2.158 1.00 94.00 102 GLN A C 1
ATOM 805 O O . GLN A 1 102 ? 11.379 2.762 2.321 1.00 94.00 102 GLN A O 1
A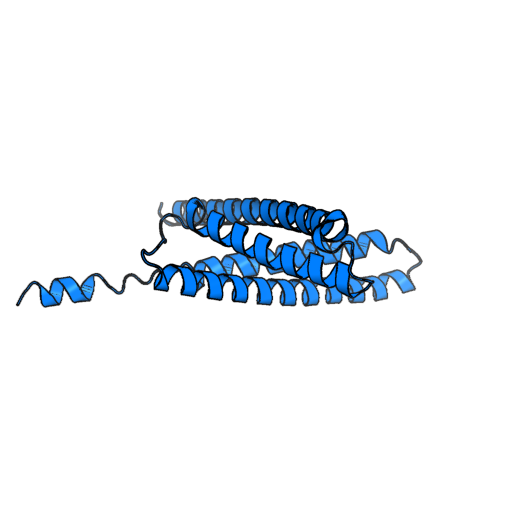TOM 810 N N . PHE A 1 103 ? 10.193 4.311 1.188 1.00 92.69 103 PHE A N 1
ATOM 811 C CA . PHE A 1 103 ? 11.248 4.644 0.235 1.00 92.69 103 PHE A CA 1
ATOM 812 C C . PHE A 1 103 ? 12.503 5.162 0.945 1.00 92.69 103 PHE A C 1
ATOM 814 O O . PHE A 1 103 ? 13.599 4.666 0.682 1.00 92.69 103 PHE A O 1
ATOM 821 N N . LEU A 1 104 ? 12.352 6.094 1.889 1.00 94.38 104 LEU A N 1
ATOM 822 C CA . LEU A 1 104 ? 13.465 6.650 2.660 1.00 94.38 104 LEU A CA 1
ATOM 823 C C . LEU A 1 104 ? 14.196 5.581 3.489 1.00 94.38 104 LEU A C 1
ATOM 825 O O . LEU A 1 104 ? 15.422 5.492 3.440 1.00 94.38 104 LEU A O 1
ATOM 829 N N . ILE A 1 105 ? 13.459 4.749 4.230 1.00 92.19 105 ILE A N 1
ATOM 830 C CA . ILE A 1 105 ? 14.043 3.694 5.072 1.00 92.19 105 ILE A CA 1
ATOM 831 C C . ILE A 1 105 ? 14.747 2.654 4.202 1.00 92.19 105 ILE A C 1
ATOM 833 O O . ILE A 1 105 ? 15.907 2.322 4.452 1.00 92.19 105 ILE A O 1
ATOM 837 N N . ALA A 1 106 ? 14.063 2.155 3.168 1.00 90.19 106 ALA A N 1
ATOM 838 C CA . ALA A 1 106 ? 14.603 1.114 2.305 1.00 90.19 106 ALA A CA 1
ATOM 839 C C . ALA A 1 106 ? 15.877 1.583 1.599 1.00 90.19 106 ALA A C 1
ATOM 841 O O . ALA A 1 106 ? 16.874 0.864 1.619 1.00 90.19 106 ALA A O 1
ATOM 842 N N . THR A 1 107 ? 15.872 2.792 1.027 1.00 87.50 107 THR A N 1
ATOM 843 C CA . THR A 1 107 ? 17.044 3.354 0.340 1.00 87.50 107 THR A CA 1
ATOM 844 C C . THR A 1 107 ? 18.200 3.597 1.301 1.00 87.50 107 THR A C 1
ATOM 846 O O . THR A 1 107 ? 19.321 3.213 0.982 1.00 87.50 107 THR A O 1
ATOM 849 N N . THR A 1 108 ? 17.941 4.140 2.494 1.00 90.19 108 THR A N 1
ATOM 850 C CA . THR A 1 108 ? 18.982 4.357 3.513 1.00 90.19 108 THR A CA 1
ATOM 851 C C . THR A 1 108 ? 19.672 3.042 3.873 1.00 90.19 108 THR A C 1
ATOM 853 O O . THR A 1 108 ? 20.892 2.947 3.778 1.00 90.19 108 THR A O 1
ATOM 856 N N . ILE A 1 109 ? 18.906 1.993 4.191 1.00 87.62 109 ILE A N 1
ATOM 857 C CA . ILE A 1 109 ? 19.457 0.671 4.535 1.00 87.62 109 ILE A CA 1
ATOM 858 C C . ILE A 1 109 ? 20.236 0.079 3.358 1.00 87.62 109 ILE A C 1
ATOM 860 O O . ILE A 1 109 ? 21.348 -0.414 3.535 1.00 87.62 109 ILE A O 1
ATOM 864 N N . ILE A 1 110 ? 19.670 0.147 2.153 1.00 86.44 110 ILE A N 1
ATOM 865 C CA . ILE A 1 110 ? 20.306 -0.320 0.918 1.00 86.44 110 ILE A CA 1
ATOM 866 C C . ILE A 1 110 ? 21.667 0.344 0.717 1.00 86.44 110 ILE A C 1
ATOM 868 O O . ILE A 1 110 ? 22.658 -0.358 0.519 1.00 86.44 110 ILE A O 1
ATOM 872 N N . TYR A 1 111 ? 21.736 1.673 0.790 1.00 85.75 111 TYR A N 1
ATOM 873 C CA . TYR A 1 111 ? 22.980 2.402 0.570 1.00 85.75 111 TYR A CA 1
ATOM 874 C C . TYR A 1 111 ? 23.997 2.129 1.681 1.00 85.75 111 TYR A C 1
ATOM 876 O O . TYR A 1 111 ? 25.149 1.817 1.369 1.00 85.75 111 TYR A O 1
ATOM 884 N N . SER A 1 112 ? 23.579 2.137 2.951 1.00 84.00 112 SER A N 1
ATOM 885 C CA . SER A 1 112 ? 24.456 1.826 4.087 1.00 84.00 112 SER A CA 1
ATOM 886 C C . SER A 1 112 ? 25.054 0.419 3.999 1.00 84.00 112 SER A C 1
ATOM 888 O O . SER A 1 112 ? 26.257 0.251 4.191 1.00 84.00 112 SER A O 1
ATOM 890 N N . LEU A 1 113 ? 24.248 -0.591 3.656 1.00 80.44 113 LEU A N 1
ATOM 891 C CA . LEU A 1 113 ? 24.737 -1.962 3.492 1.00 80.44 113 LEU A CA 1
ATOM 892 C C . LEU A 1 113 ? 25.603 -2.104 2.238 1.00 80.44 113 LEU A C 1
ATOM 894 O O . LEU A 1 113 ? 26.640 -2.763 2.288 1.00 80.44 113 LEU A O 1
ATOM 898 N N . SER A 1 114 ? 25.237 -1.459 1.127 1.00 77.19 114 SER A N 1
ATOM 899 C CA . SER A 1 114 ? 26.053 -1.504 -0.089 1.00 77.19 114 SER A CA 1
ATOM 900 C C . SER A 1 114 ? 27.477 -0.990 0.165 1.00 77.19 114 SER A C 1
ATOM 902 O O . SER A 1 114 ? 28.431 -1.665 -0.210 1.00 77.19 114 SER A O 1
ATOM 904 N N . ALA A 1 115 ? 27.645 0.115 0.898 1.00 74.06 115 ALA A N 1
ATOM 905 C CA . ALA A 1 115 ? 28.960 0.668 1.230 1.00 74.06 115 ALA A CA 1
ATOM 906 C C . ALA A 1 115 ? 29.831 -0.297 2.064 1.00 74.06 115 ALA A C 1
ATOM 908 O O . ALA A 1 115 ? 31.047 -0.362 1.878 1.00 74.06 115 ALA A O 1
ATOM 909 N N . MET A 1 116 ? 29.203 -1.088 2.940 1.00 71.12 116 MET A N 1
ATOM 910 C CA . MET A 1 116 ? 29.872 -2.072 3.797 1.00 71.12 116 MET A CA 1
ATOM 911 C C . MET A 1 116 ? 30.289 -3.349 3.045 1.00 71.12 116 MET A C 1
ATOM 913 O O . MET A 1 116 ? 31.328 -3.925 3.348 1.00 71.12 116 MET A O 1
ATOM 917 N N . PHE A 1 117 ? 29.503 -3.804 2.062 1.00 67.00 117 PHE A N 1
ATOM 918 C CA . PHE A 1 117 ? 29.764 -5.068 1.352 1.00 67.00 117 PHE A CA 1
ATOM 919 C C . PHE A 1 117 ? 30.512 -4.904 0.023 1.00 67.00 117 PHE A C 1
ATOM 921 O O . PHE A 1 117 ? 31.215 -5.830 -0.384 1.00 67.00 117 PHE A O 1
ATOM 928 N N . TYR A 1 118 ? 30.451 -3.732 -0.623 1.00 60.94 118 TYR A N 1
ATOM 929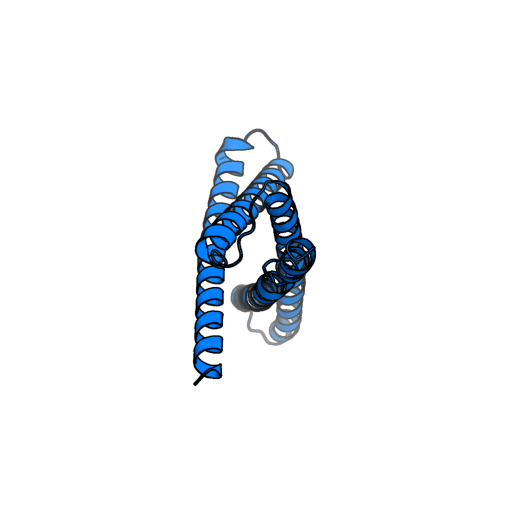 C CA . TYR A 1 118 ? 31.293 -3.427 -1.792 1.00 60.94 118 TYR A CA 1
ATOM 930 C C . TYR A 1 118 ? 32.792 -3.395 -1.449 1.00 60.94 118 TYR A C 1
ATOM 932 O O . TYR A 1 118 ? 33.621 -3.646 -2.317 1.00 60.94 118 TYR A O 1
ATOM 940 N N . THR A 1 119 ? 33.145 -3.140 -0.188 1.00 58.22 119 THR A N 1
ATOM 941 C CA . THR A 1 119 ? 34.528 -3.145 0.316 1.00 58.22 119 THR A CA 1
ATOM 942 C C . THR A 1 119 ? 34.997 -4.523 0.816 1.00 58.22 119 THR A C 1
ATOM 944 O O . THR A 1 119 ? 36.194 -4.720 0.995 1.00 58.22 119 THR A O 1
ATOM 947 N N . GLY A 1 120 ? 34.089 -5.495 0.998 1.00 57.88 120 GLY A N 1
ATOM 948 C CA . GLY A 1 120 ? 34.364 -6.796 1.633 1.00 57.88 120 GLY A CA 1
ATOM 949 C C . GLY A 1 120 ? 34.307 -8.036 0.725 1.00 57.88 120 GLY A C 1
ATOM 950 O O . GLY A 1 120 ? 34.372 -9.152 1.231 1.00 57.88 120 GLY A O 1
ATOM 951 N N . GLY A 1 121 ? 34.140 -7.885 -0.594 1.00 53.72 121 GLY A N 1
ATOM 952 C CA . GLY A 1 121 ? 34.205 -8.993 -1.568 1.00 53.72 121 GLY A CA 1
ATOM 953 C C . GLY A 1 121 ? 32.989 -9.938 -1.635 1.00 53.72 121 GLY A C 1
ATOM 954 O O . GLY A 1 121 ? 32.913 -10.767 -2.539 1.00 53.72 121 GLY A O 1
ATOM 955 N N . LEU A 1 122 ? 31.999 -9.804 -0.745 1.00 56.69 122 LEU A N 1
ATOM 956 C CA . LEU A 1 122 ? 30.749 -10.576 -0.786 1.00 56.69 122 LEU A CA 1
ATOM 957 C C . LEU A 1 122 ? 29.714 -9.885 -1.687 1.00 56.69 122 LEU A C 1
ATOM 959 O O . LEU A 1 122 ? 28.821 -9.167 -1.235 1.00 56.69 122 LEU A O 1
ATOM 963 N N . ALA A 1 123 ? 29.828 -10.108 -2.994 1.00 55.97 123 ALA A N 1
ATOM 964 C CA . ALA A 1 123 ? 28.900 -9.579 -3.985 1.00 55.97 123 ALA A CA 1
ATOM 965 C C . ALA A 1 123 ? 27.619 -10.428 -4.077 1.00 55.97 123 ALA A C 1
ATOM 967 O O . ALA A 1 123 ? 27.395 -11.123 -5.066 1.00 55.97 123 ALA A O 1
ATOM 968 N N . VAL A 1 124 ? 26.711 -10.295 -3.103 1.00 63.66 124 VAL A N 1
ATOM 969 C CA . VAL A 1 124 ? 25.309 -10.726 -3.288 1.00 63.66 124 VAL A CA 1
ATOM 970 C C . VAL A 1 124 ? 24.359 -9.520 -3.231 1.00 63.66 124 VAL A C 1
ATOM 972 O O . VAL A 1 124 ? 23.607 -9.373 -2.264 1.00 63.66 124 VAL A O 1
ATOM 975 N N . PRO A 1 125 ? 24.353 -8.639 -4.261 1.00 67.56 125 PRO A N 1
ATOM 976 C CA . PRO A 1 125 ? 23.536 -7.421 -4.291 1.00 67.56 125 PRO A CA 1
ATOM 977 C C . PRO A 1 125 ? 22.048 -7.641 -4.031 1.00 67.56 125 PRO A C 1
ATOM 979 O O . PRO A 1 125 ? 21.349 -6.734 -3.597 1.00 67.56 125 PRO A O 1
ATOM 982 N N . VAL A 1 126 ? 21.546 -8.837 -4.325 1.00 73.94 126 VAL A N 1
ATOM 983 C CA . VAL A 1 126 ? 20.128 -9.171 -4.201 1.00 73.94 126 VAL A CA 1
ATOM 984 C C . VAL A 1 126 ? 19.701 -9.267 -2.733 1.00 73.94 126 VAL A C 1
ATOM 986 O O . VAL A 1 126 ? 18.662 -8.720 -2.371 1.00 73.94 126 VAL A O 1
ATOM 989 N N . LEU A 1 127 ? 20.509 -9.886 -1.865 1.00 77.44 127 LEU A N 1
ATOM 990 C CA . LEU A 1 127 ? 20.100 -10.185 -0.487 1.00 77.44 127 LEU A CA 1
ATOM 991 C C . LEU A 1 127 ? 19.912 -8.921 0.356 1.00 77.44 127 LEU A C 1
ATOM 993 O O . LEU A 1 127 ? 18.880 -8.766 1.010 1.00 77.44 127 LEU A O 1
ATOM 997 N N . TRP A 1 128 ? 20.859 -7.981 0.311 1.00 76.94 128 TRP A N 1
ATOM 998 C CA . TRP A 1 128 ? 20.726 -6.745 1.085 1.00 76.94 128 TRP A CA 1
ATOM 999 C C . TRP A 1 128 ? 19.663 -5.799 0.500 1.00 76.94 128 TRP A C 1
ATOM 1001 O O . TRP A 1 128 ? 19.021 -5.074 1.263 1.00 76.94 128 TRP A O 1
ATOM 1011 N N . LYS A 1 129 ? 19.394 -5.842 -0.819 1.00 80.50 129 LYS A N 1
ATOM 1012 C CA . LYS A 1 129 ? 18.266 -5.110 -1.437 1.00 80.50 129 LYS A CA 1
ATOM 1013 C C . LYS A 1 129 ? 16.927 -5.613 -0.920 1.00 80.50 129 LYS A C 1
ATOM 1015 O O . LYS A 1 129 ? 16.057 -4.812 -0.570 1.00 80.50 129 LYS A O 1
ATOM 1020 N N . MET A 1 130 ? 16.776 -6.935 -0.847 1.00 84.56 130 MET A N 1
ATOM 1021 C CA . MET A 1 130 ? 15.584 -7.565 -0.287 1.00 84.56 130 MET A CA 1
ATOM 1022 C C . MET A 1 130 ? 15.434 -7.220 1.195 1.00 84.56 130 MET A C 1
ATOM 1024 O O . MET A 1 130 ? 14.356 -6.793 1.602 1.00 84.56 130 MET A O 1
ATOM 1028 N N . ALA A 1 131 ? 16.515 -7.306 1.977 1.00 83.19 131 ALA A N 1
ATOM 1029 C CA . ALA A 1 131 ? 16.497 -6.957 3.396 1.00 83.19 131 ALA A CA 1
ATOM 1030 C C . ALA A 1 131 ? 16.044 -5.506 3.631 1.00 83.19 131 ALA A C 1
ATOM 1032 O O . ALA A 1 131 ? 15.108 -5.275 4.394 1.00 83.19 131 ALA A O 1
ATOM 1033 N N . GLY A 1 132 ? 16.639 -4.534 2.927 1.00 84.56 132 GLY A N 1
ATOM 1034 C CA . GLY A 1 132 ? 16.250 -3.125 3.048 1.00 84.56 132 GLY A CA 1
ATOM 1035 C C . GLY A 1 132 ? 14.794 -2.873 2.657 1.00 84.56 132 GLY A C 1
ATOM 1036 O O . GLY A 1 132 ? 14.084 -2.150 3.354 1.00 84.56 132 GLY A O 1
ATOM 1037 N N . SER A 1 133 ? 14.316 -3.530 1.598 1.00 86.88 133 SER A N 1
ATOM 1038 C CA . SER A 1 133 ? 12.922 -3.413 1.152 1.00 86.88 133 SER A CA 1
ATOM 1039 C C . SER A 1 133 ? 11.939 -3.983 2.177 1.00 86.88 133 SER A C 1
ATOM 1041 O O . SER A 1 133 ? 10.952 -3.329 2.506 1.00 86.88 133 SER A O 1
ATOM 1043 N N . VAL A 1 134 ? 12.219 -5.169 2.729 1.00 88.25 134 VAL A N 1
ATOM 1044 C CA . VAL A 1 134 ? 11.369 -5.819 3.742 1.00 88.25 134 VAL A CA 1
ATOM 1045 C C . VAL A 1 134 ? 11.332 -5.006 5.035 1.00 88.25 134 VAL A C 1
ATOM 1047 O O . VAL A 1 134 ? 10.252 -4.785 5.583 1.00 88.25 134 VAL A O 1
ATOM 1050 N N . ILE A 1 135 ? 12.481 -4.506 5.500 1.00 88.69 135 ILE A N 1
ATOM 1051 C CA . ILE A 1 135 ? 12.550 -3.653 6.696 1.00 88.69 135 ILE A CA 1
ATOM 1052 C C . ILE A 1 135 ? 11.789 -2.344 6.461 1.00 88.69 135 ILE A C 1
ATOM 1054 O O . ILE A 1 135 ? 11.009 -1.926 7.318 1.00 88.69 135 ILE A O 1
ATOM 1058 N N . GLY A 1 136 ? 11.960 -1.729 5.287 1.00 90.06 136 GLY A N 1
ATOM 1059 C CA . GLY A 1 136 ? 11.224 -0.531 4.893 1.00 90.06 136 GLY A CA 1
ATOM 1060 C C . GLY A 1 136 ? 9.712 -0.741 4.927 1.00 90.06 136 GLY A C 1
ATOM 1061 O O . GLY A 1 136 ? 9.005 0.055 5.542 1.00 90.06 136 GLY A O 1
ATOM 1062 N N . ILE A 1 137 ? 9.219 -1.832 4.331 1.00 89.81 137 ILE A N 1
ATOM 1063 C CA . ILE A 1 137 ? 7.791 -2.192 4.337 1.00 89.81 137 ILE A CA 1
ATOM 1064 C C . ILE A 1 137 ? 7.293 -2.410 5.770 1.00 89.81 137 ILE A C 1
ATOM 1066 O O . ILE A 1 137 ? 6.244 -1.885 6.137 1.00 89.81 137 ILE A O 1
ATOM 1070 N N . GLY A 1 138 ? 8.041 -3.152 6.590 1.00 91.50 138 GLY A N 1
ATOM 1071 C CA . GLY A 1 138 ? 7.650 -3.457 7.967 1.00 91.50 138 GLY A CA 1
ATOM 1072 C C . GLY A 1 138 ? 7.543 -2.208 8.845 1.00 91.50 138 GLY A C 1
ATOM 1073 O O . GLY A 1 138 ? 6.521 -1.997 9.500 1.00 91.50 138 GLY A O 1
ATOM 1074 N N . LEU A 1 139 ? 8.567 -1.350 8.828 1.00 92.56 139 LEU A N 1
ATOM 1075 C CA . LEU A 1 139 ? 8.603 -0.135 9.648 1.00 92.56 139 LEU A CA 1
ATOM 1076 C C . LEU A 1 139 ? 7.588 0.906 9.174 1.00 92.56 139 LEU A C 1
ATOM 1078 O O . LEU A 1 139 ? 6.813 1.423 9.981 1.00 92.56 139 LEU A O 1
ATOM 1082 N N . ALA A 1 140 ? 7.546 1.182 7.870 1.00 92.56 140 ALA A N 1
ATOM 1083 C CA . ALA A 1 140 ? 6.582 2.126 7.320 1.00 92.56 140 ALA A CA 1
ATOM 1084 C C . ALA A 1 140 ? 5.144 1.623 7.483 1.00 92.56 140 ALA A C 1
ATOM 1086 O O . ALA A 1 140 ? 4.264 2.408 7.826 1.00 92.56 140 ALA A O 1
ATOM 1087 N N . GLY A 1 141 ? 4.903 0.320 7.312 1.00 92.00 141 GLY A N 1
ATOM 1088 C CA . GLY A 1 141 ? 3.604 -0.310 7.539 1.00 92.00 141 GLY A CA 1
ATOM 1089 C C . GLY A 1 141 ? 3.148 -0.221 8.996 1.00 92.00 141 GLY A C 1
ATOM 1090 O O . GLY A 1 141 ? 1.993 0.119 9.253 1.00 92.00 141 GLY A O 1
ATOM 1091 N N . GLY A 1 142 ? 4.054 -0.443 9.953 1.00 92.38 142 GLY A N 1
ATOM 1092 C CA . GLY A 1 142 ? 3.778 -0.253 11.380 1.00 92.38 142 GLY A CA 1
ATOM 1093 C C . GLY A 1 142 ? 3.407 1.192 11.713 1.00 92.38 142 GLY A C 1
ATOM 1094 O O . GLY A 1 142 ? 2.399 1.440 12.371 1.00 92.38 142 GLY A O 1
ATOM 1095 N N . ILE A 1 143 ? 4.161 2.160 11.192 1.00 91.81 143 ILE A N 1
ATOM 1096 C CA . ILE A 1 143 ? 3.862 3.587 11.375 1.00 91.81 143 ILE A CA 1
ATOM 1097 C C . ILE A 1 143 ? 2.530 3.952 10.708 1.00 91.81 143 ILE A C 1
ATOM 1099 O O . ILE A 1 143 ? 1.707 4.631 11.319 1.00 91.81 143 ILE A O 1
ATOM 1103 N N . ASN A 1 144 ? 2.264 3.440 9.505 1.00 94.56 144 ASN A N 1
ATOM 1104 C CA . ASN A 1 144 ? 0.998 3.642 8.803 1.00 94.56 144 ASN A CA 1
ATOM 1105 C C . ASN A 1 144 ? -0.193 3.112 9.612 1.00 94.56 144 ASN A C 1
ATOM 1107 O O . ASN A 1 144 ? -1.230 3.775 9.690 1.00 94.56 144 ASN A O 1
ATOM 1111 N N . PHE A 1 145 ? -0.045 1.945 10.247 1.00 93.44 145 PHE A N 1
ATOM 1112 C CA . PHE A 1 145 ? -1.051 1.409 11.160 1.00 93.44 145 PHE A CA 1
ATOM 1113 C C . PHE A 1 145 ? -1.309 2.370 12.322 1.00 93.44 145 PHE A C 1
ATOM 1115 O O . PHE A 1 145 ? -2.463 2.717 12.560 1.00 93.44 145 PHE A O 1
ATOM 1122 N N . LEU A 1 146 ? -0.263 2.840 13.010 1.00 92.56 146 LEU A N 1
ATOM 1123 C CA . LEU A 1 146 ? -0.410 3.738 14.162 1.00 92.56 146 LEU A CA 1
ATOM 1124 C C . LEU A 1 146 ? -1.093 5.051 13.769 1.00 92.56 146 LEU A C 1
ATOM 1126 O O . LEU A 1 146 ? -2.030 5.485 14.438 1.00 92.56 146 LEU A O 1
ATOM 1130 N N . VAL A 1 147 ? -0.678 5.661 12.656 1.00 90.94 147 VAL A N 1
ATOM 1131 C CA . VAL A 1 147 ? -1.285 6.905 12.168 1.00 90.94 147 VAL A CA 1
ATOM 1132 C C . VAL A 1 147 ? -2.756 6.680 11.812 1.00 90.94 147 VAL A C 1
ATOM 1134 O O . VAL A 1 147 ? -3.613 7.455 12.231 1.00 90.94 147 VAL A O 1
ATOM 1137 N N . ASN A 1 148 ? -3.098 5.604 11.099 1.00 90.19 148 ASN A N 1
ATOM 1138 C CA . ASN A 1 148 ? -4.503 5.322 10.798 1.00 90.19 148 ASN A CA 1
ATOM 1139 C C . ASN A 1 148 ? -5.314 5.010 12.060 1.00 90.19 148 ASN A C 1
ATOM 1141 O O . ASN A 1 148 ? -6.438 5.493 12.188 1.00 90.19 148 ASN A O 1
ATOM 1145 N N . HIS A 1 149 ? -4.744 4.268 13.006 1.00 87.62 149 HIS A N 1
ATOM 1146 C CA . HIS A 1 149 ? -5.409 3.918 14.253 1.00 87.62 149 HIS A CA 1
ATOM 1147 C C . HIS A 1 149 ? -5.723 5.157 15.107 1.00 87.62 149 HIS A C 1
ATOM 1149 O O . HIS A 1 149 ? -6.848 5.295 15.590 1.00 87.62 149 HIS A O 1
ATOM 1155 N N . PHE A 1 150 ? -4.751 6.058 15.291 1.00 87.69 150 PHE A N 1
ATOM 1156 C CA . PHE A 1 150 ? -4.876 7.199 16.206 1.00 87.69 150 PHE A CA 1
ATOM 1157 C C . PHE A 1 150 ? -5.401 8.484 15.566 1.00 87.69 150 PHE A C 1
ATOM 1159 O O . PHE A 1 150 ? -5.967 9.314 16.275 1.00 87.69 150 PHE A O 1
ATOM 1166 N N . TRP A 1 151 ? -5.217 8.680 14.259 1.00 85.75 151 TRP A N 1
ATOM 1167 C CA . TRP A 1 151 ? -5.612 9.921 13.585 1.00 85.75 151 TRP A CA 1
ATOM 1168 C C . TRP A 1 151 ? -6.805 9.750 12.647 1.00 85.75 151 TRP A C 1
ATOM 1170 O O . TRP A 1 151 ? -7.690 10.607 12.618 1.00 85.75 151 TRP A O 1
ATOM 1180 N N . ASN A 1 152 ? -6.856 8.657 11.882 1.00 82.62 152 ASN A N 1
ATOM 1181 C CA . ASN A 1 152 ? -7.962 8.445 10.951 1.00 82.62 152 ASN A CA 1
ATOM 1182 C C . ASN A 1 152 ? -9.189 7.874 11.672 1.00 82.62 152 ASN A C 1
ATOM 1184 O O . ASN A 1 152 ? -10.263 8.454 11.602 1.00 82.62 152 ASN A O 1
ATOM 1188 N N . PHE A 1 153 ? -9.017 6.788 12.427 1.00 80.75 153 PHE A N 1
ATOM 1189 C CA . PHE A 1 153 ? -10.111 6.062 13.082 1.00 80.75 153 PHE A CA 1
ATOM 1190 C C . PHE A 1 153 ? -10.223 6.332 14.585 1.00 80.75 153 PHE A C 1
ATOM 1192 O O . PHE A 1 153 ? -10.766 5.513 15.322 1.00 80.75 153 PHE A O 1
ATOM 1199 N N . ASN A 1 154 ? -9.727 7.462 15.079 1.00 77.38 154 ASN A N 1
ATOM 1200 C CA . ASN A 1 154 ? -10.004 7.873 16.450 1.00 77.38 154 ASN A CA 1
ATOM 1201 C C . ASN A 1 154 ?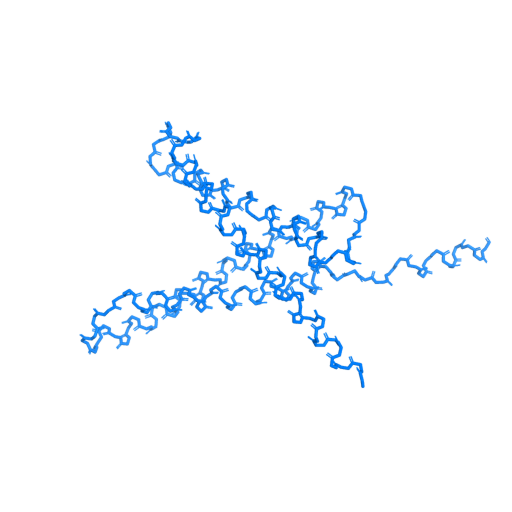 -11.276 8.722 16.454 1.00 77.38 154 ASN A C 1
ATOM 1203 O O . ASN A 1 154 ? -11.236 9.922 16.187 1.00 77.38 154 ASN A O 1
ATOM 1207 N N . ILE A 1 155 ? -12.428 8.092 16.688 1.00 57.94 155 ILE A N 1
ATOM 1208 C CA . ILE A 1 155 ? -13.656 8.846 16.928 1.00 57.94 155 ILE A CA 1
ATOM 1209 C C . ILE A 1 155 ? -13.557 9.425 18.336 1.00 57.94 155 ILE A C 1
ATOM 1211 O O . ILE A 1 155 ? -13.707 8.713 19.327 1.00 57.94 155 ILE A O 1
ATOM 1215 N N . SER A 1 156 ? -13.336 10.738 18.412 1.00 45.75 156 SER A N 1
ATOM 1216 C CA . SER A 1 156 ? -13.628 11.511 19.611 1.00 45.75 156 SER A CA 1
ATOM 1217 C C . SER A 1 156 ? -15.101 11.321 19.969 1.00 45.75 156 SER A C 1
ATOM 1219 O O . SER A 1 156 ? -15.995 11.668 19.196 1.00 45.75 156 SER A O 1
ATOM 1221 N N . THR A 1 157 ? -15.348 10.811 21.168 1.00 41.88 157 THR A N 1
ATOM 1222 C CA . THR A 1 157 ? -16.610 10.850 21.914 1.00 41.88 157 THR A CA 1
ATOM 1223 C C . THR A 1 157 ? -17.045 12.299 22.201 1.00 41.88 157 THR A C 1
ATOM 1225 O O . THR A 1 157 ? -17.209 12.691 23.347 1.00 41.88 157 THR A O 1
ATOM 1228 N N . SER A 1 158 ? -17.202 13.141 21.174 1.00 41.81 158 SER A N 1
ATOM 1229 C CA . SER A 1 158 ? -17.464 14.581 21.339 1.00 41.81 158 SER A CA 1
ATOM 1230 C C . SER A 1 158 ? -18.880 15.019 20.947 1.00 41.81 158 SER A C 1
ATOM 1232 O O . SER A 1 158 ? -19.169 16.209 21.017 1.00 41.81 158 SER A O 1
ATOM 1234 N N . ASN A 1 159 ? -19.773 14.103 20.550 1.00 42.81 159 ASN A N 1
ATOM 1235 C CA . ASN A 1 159 ? -21.124 14.469 20.091 1.00 42.81 159 ASN A CA 1
ATOM 1236 C C . ASN A 1 159 ? -22.289 13.997 20.977 1.00 42.81 159 ASN A C 1
ATOM 1238 O O . ASN A 1 159 ? -23.415 14.401 20.706 1.00 42.81 159 ASN A O 1
ATOM 1242 N N . ASN A 1 160 ? -22.061 13.217 22.043 1.00 43.78 160 ASN A N 1
ATOM 1243 C CA . ASN A 1 160 ? -23.154 12.851 22.962 1.00 43.78 160 ASN A CA 1
ATOM 1244 C C . ASN A 1 160 ? -23.436 13.914 24.035 1.00 43.78 160 ASN A C 1
ATOM 1246 O O . ASN A 1 160 ? -24.585 14.077 24.428 1.00 43.78 160 ASN A O 1
ATOM 1250 N N . ASN A 1 161 ? -22.445 14.717 24.436 1.00 44.66 161 ASN A N 1
ATOM 1251 C CA . ASN A 1 161 ? -22.641 15.688 25.521 1.00 44.66 161 ASN A CA 1
ATOM 1252 C C . ASN A 1 161 ? -23.465 16.922 25.104 1.00 44.66 161 ASN A C 1
ATOM 1254 O O . ASN A 1 161 ? -24.060 17.573 25.954 1.00 44.66 161 ASN A O 1
ATOM 1258 N N . ASN A 1 162 ? -23.544 17.246 23.808 1.00 47.31 162 ASN A N 1
ATOM 1259 C CA . ASN A 1 162 ? -24.291 18.422 23.336 1.00 47.31 162 ASN A CA 1
ATOM 1260 C C . ASN A 1 162 ? -25.791 18.151 23.132 1.00 47.31 162 ASN A C 1
ATOM 1262 O O . ASN A 1 162 ? -26.584 19.090 23.133 1.00 47.31 162 ASN A O 1
ATOM 1266 N N . ASN A 1 163 ? -26.191 16.884 22.978 1.00 47.06 163 ASN A N 1
ATOM 1267 C CA . ASN A 1 163 ? -27.595 16.517 22.780 1.00 47.06 163 ASN A CA 1
ATOM 1268 C C . ASN A 1 163 ? -28.330 16.307 24.112 1.00 47.06 163 ASN A C 1
ATOM 1270 O O . ASN A 1 163 ? -29.505 16.650 24.209 1.00 47.06 163 ASN A O 1
ATOM 1274 N N . GLU A 1 164 ? -27.642 15.851 25.162 1.00 51.84 164 GLU A N 1
ATOM 1275 C CA . GLU A 1 164 ? -28.234 15.769 26.506 1.00 51.84 164 GLU A CA 1
ATOM 1276 C C . GLU A 1 164 ? -28.511 17.166 27.089 1.00 51.84 164 GLU A C 1
ATOM 1278 O O . GLU A 1 164 ? -29.579 17.396 27.649 1.00 51.84 164 GLU A O 1
ATOM 1283 N N . VAL A 1 165 ? -27.628 18.143 26.846 1.00 55.91 165 VAL A N 1
ATOM 1284 C CA . VAL A 1 165 ? -27.798 19.533 27.318 1.00 55.91 165 VAL A CA 1
ATOM 1285 C C . VAL A 1 165 ? -28.919 20.287 26.582 1.00 55.91 165 VAL A C 1
ATOM 1287 O O . VAL A 1 165 ? -29.549 21.162 27.173 1.00 55.91 165 VAL A O 1
ATOM 1290 N N . ASN A 1 166 ? -29.207 19.946 25.320 1.00 50.47 166 ASN A N 1
ATOM 1291 C CA . ASN A 1 166 ? -30.278 20.583 24.538 1.00 50.47 166 ASN A CA 1
ATOM 1292 C C . ASN A 1 166 ? -31.640 19.876 24.629 1.00 50.47 166 ASN A C 1
ATOM 1294 O O . ASN A 1 166 ? -32.635 20.467 24.230 1.00 50.47 166 ASN A O 1
ATOM 1298 N N . SER A 1 167 ? -31.706 18.645 25.148 1.00 53.28 167 SER A N 1
ATOM 1299 C CA . SER A 1 167 ? -32.981 17.944 25.402 1.00 53.28 167 SER A CA 1
ATOM 1300 C C . SER A 1 167 ? -33.553 18.186 26.806 1.00 53.28 167 SER A C 1
ATOM 1302 O O . SER A 1 167 ? -34.677 17.786 27.090 1.00 53.28 167 SER A O 1
ATOM 1304 N N . GLY A 1 168 ? -32.781 18.842 27.681 1.00 54.44 168 GLY A N 1
ATOM 1305 C CA . GLY A 1 168 ? -33.180 19.238 29.034 1.00 54.44 168 GLY A CA 1
ATOM 1306 C C . GLY A 1 168 ? -33.618 20.702 29.168 1.00 54.44 168 GLY A C 1
ATOM 1307 O O . GLY A 1 168 ? -33.562 21.235 30.276 1.00 54.44 168 GLY A O 1
ATOM 1308 N N . LYS A 1 169 ? -33.993 21.364 28.066 1.00 41.69 169 LYS A N 1
ATOM 1309 C CA . LYS A 1 169 ? -34.580 22.713 28.054 1.00 41.69 169 LYS A CA 1
ATOM 1310 C C . LYS A 1 169 ? -35.950 22.708 27.399 1.00 41.69 169 LYS A C 1
ATOM 1312 O O . LYS A 1 169 ? -36.092 22.010 26.373 1.00 41.69 169 LYS A O 1
#

Secondary structure (DSSP, 8-state):
-HHHHHHHHHHHHHHHHHHHHHHHHHHHHHHHHHIIIIITTTSPTTHHHHHHHHHHHHHHHHHHHHHIIIIITGGGPPPSHHHHHHHHHHHHHHHHHHHHHHHHHHHHHHHHHHHHHTTSS---HHHHHHHHHHHHHHHHHHHHHHHIIIIIS---S-SSHHHHHHH--

pLDDT: mean 84.82, std 15.24, range [41.69, 98.12]

Foldseek 3Di:
DPPVVVVVLLVVLLVQLVVLLVVLVVQLVVQLCCQCVPVQVVPDPPVSNVVSNVVSLLVSLVSSLVSCCCPSLVVQHDDDDVLVVVLSVVSSVLVVVLVVQLVVQLVVQLVVVCVVVVVPVPPPSPPSSVVSNVVSCVVSSVSSSVCCVCPRRDDPPPPPVVVVVVVVD

Sequence (169 aa):
MNIIRIIASEKERFLKFAAVGASGTAINVALVWLGNAILFSRLGEPSQTQASYALAIIVSIFSNYIFNSMWTWSDRRGQGLKFFFQHLLKYYLTNALAAGLQFLIATTIIYSLSAMFYTGGLAVPVLWKMAGSVIGIGLAGGINFLVNHFWNFNISTSNNNNNEVNSGK